Protein AF-A0AAD3MKN1-F1 (afdb_monomer_lite)

pLDDT: mean 74.65, std 18.64, range [36.84, 94.5]

Radius of gyration: 20.81 Å; chains: 1; bounding box: 60×34×62 Å

Secondary structure (DSSP, 8-state):
--------------SSSS-HHHHHHHHHHHT-HHHHHHHHTT-HHHHHHHHHHHHHHHHHHHHH--SHHHHHHHHHHHHHHHHHHHHH-GGGHHHHHHHHHHHHHHHHHTT---HHHHHHHHHHHHHHTHHHHHHHHHHHTT--TT-SS--SSHHHHHHHHTTTTTT----

Sequence (171 aa):
MTTLRPLCHKPPARLAGPGPGAVLAGGLFAVSRLSWQWSMVAEVFTLYNLFVSLLFCFIISFQVAENATQRMKIAHWGALCCGLGLCNQHTLVLYILVIIPWVFHRLYSHKELSLRILVSLGVCFIAGFLPYIYLPISSYLNTARWSWGDQTTLSGLLTHLLRAEYGTSLR

InterPro domains:
  IPR021280 Protein O-mannosyl-transferase TMEM260, N-terminal domain [PF11028] (21-107)
  IPR052724 Glycosyltransferase 117 domain-containing protein [PTHR16214] (14-168)

Organism: Lates japonicus (NCBI:txid270547)

Structure (mmCIF, N/CA/C/O backbone):
data_AF-A0AAD3MKN1-F1
#
_entry.id   AF-A0AAD3MKN1-F1
#
loop_
_atom_site.group_PDB
_atom_site.id
_atom_site.type_symbol
_atom_site.label_atom_id
_atom_site.label_alt_id
_atom_site.label_comp_id
_atom_site.label_asym_id
_atom_site.label_entity_id
_atom_site.label_seq_id
_atom_site.pdbx_PDB_ins_code
_atom_site.Cartn_x
_atom_site.Cartn_y
_atom_site.Cartn_z
_atom_site.occupancy
_atom_site.B_iso_or_equiv
_atom_site.auth_seq_id
_atom_site.auth_comp_id
_atom_site.auth_asym_id
_atom_site.auth_atom_id
_atom_site.pdbx_PDB_model_num
ATOM 1 N N . MET A 1 1 ? -37.849 -8.728 23.689 1.00 39.47 1 MET A N 1
ATOM 2 C CA . MET A 1 1 ? -37.031 -8.612 22.461 1.00 39.47 1 MET A CA 1
ATOM 3 C C . MET A 1 1 ? -35.643 -8.144 22.855 1.00 39.47 1 MET A C 1
ATOM 5 O O . MET A 1 1 ? -35.419 -6.965 23.087 1.00 39.47 1 MET A O 1
ATOM 9 N N . THR A 1 2 ? -34.761 -9.110 23.068 1.00 36.84 2 THR A N 1
ATOM 10 C CA . THR A 1 2 ? -33.377 -8.958 23.516 1.00 36.84 2 THR A CA 1
ATOM 11 C C . THR A 1 2 ? -32.505 -8.497 22.352 1.00 36.84 2 THR A C 1
ATOM 13 O O . THR A 1 2 ? -32.487 -9.104 21.284 1.00 36.84 2 THR A O 1
ATOM 16 N N . THR A 1 3 ? -31.798 -7.391 22.553 1.00 39.75 3 THR A N 1
ATOM 17 C CA . THR A 1 3 ? -30.851 -6.807 21.606 1.00 39.75 3 THR A CA 1
ATOM 18 C C . THR A 1 3 ? -29.606 -7.689 21.496 1.00 39.75 3 THR A C 1
ATOM 20 O O . THR A 1 3 ? -28.760 -7.724 22.388 1.00 39.75 3 THR A O 1
ATOM 23 N N . LEU A 1 4 ? -29.478 -8.408 20.380 1.00 41.19 4 LEU A N 1
ATOM 24 C CA . LEU A 1 4 ? -28.244 -9.085 19.986 1.00 41.19 4 LEU A CA 1
ATOM 25 C C . LEU A 1 4 ? -27.185 -8.023 19.651 1.00 41.19 4 LEU A C 1
ATOM 27 O O . LEU A 1 4 ? -27.152 -7.481 18.548 1.00 41.19 4 LEU A O 1
ATOM 31 N N . ARG A 1 5 ? -26.316 -7.701 20.617 1.00 38.88 5 ARG A N 1
ATOM 32 C CA . ARG A 1 5 ? -25.038 -7.036 20.328 1.00 38.88 5 ARG A CA 1
ATOM 33 C C . ARG A 1 5 ? -24.171 -8.028 19.547 1.00 38.88 5 ARG A C 1
ATOM 35 O O . ARG A 1 5 ? -23.932 -9.120 20.065 1.00 38.88 5 ARG A O 1
ATOM 42 N N . PRO A 1 6 ? -23.665 -7.691 18.351 1.00 49.00 6 PRO A N 1
ATOM 43 C CA . PRO A 1 6 ? -22.681 -8.537 17.701 1.00 49.00 6 PRO A CA 1
ATOM 44 C C . PRO A 1 6 ? -21.426 -8.565 18.579 1.00 49.00 6 PRO A C 1
ATOM 46 O O . PRO A 1 6 ? -20.839 -7.522 18.878 1.00 49.00 6 PRO A O 1
ATOM 49 N N . LEU A 1 7 ? -21.044 -9.768 19.017 1.00 44.81 7 LEU A N 1
ATOM 50 C CA . LEU A 1 7 ? -19.743 -10.067 19.604 1.00 44.81 7 LEU A CA 1
ATOM 51 C C . LEU A 1 7 ? -18.668 -9.695 18.579 1.00 44.81 7 LEU A C 1
ATOM 53 O O . LEU A 1 7 ? -18.265 -10.491 17.736 1.00 44.81 7 LEU A O 1
ATOM 57 N N . CYS A 1 8 ? -18.221 -8.445 18.634 1.00 42.78 8 CYS A N 1
ATOM 58 C CA . CYS A 1 8 ? -17.010 -8.011 17.973 1.00 42.78 8 CYS A CA 1
ATOM 59 C C . CYS A 1 8 ? -15.864 -8.694 18.722 1.00 42.78 8 CYS A C 1
ATOM 61 O O . CYS A 1 8 ? -15.420 -8.205 19.763 1.00 42.78 8 CYS A O 1
ATOM 63 N N . HIS A 1 9 ? -15.442 -9.866 18.239 1.00 42.28 9 HIS A N 1
ATOM 64 C CA . HIS A 1 9 ? -14.151 -10.442 18.587 1.00 42.28 9 HIS A CA 1
ATOM 65 C C . HIS A 1 9 ? -13.111 -9.354 18.316 1.00 42.28 9 HIS A C 1
ATOM 67 O O . HIS A 1 9 ? -12.748 -9.097 17.168 1.00 42.28 9 HIS A O 1
ATOM 73 N N . LYS A 1 10 ? -12.673 -8.662 19.375 1.00 41.47 10 LYS A N 1
ATOM 74 C CA . LYS A 1 10 ? -11.444 -7.883 19.319 1.00 41.47 10 LYS A CA 1
ATOM 75 C C . LYS A 1 10 ? -10.368 -8.885 18.891 1.00 41.47 10 LYS A C 1
ATOM 77 O O . LYS A 1 10 ? -10.180 -9.871 19.609 1.00 41.47 10 LYS A O 1
ATOM 82 N N . PRO A 1 11 ? -9.721 -8.710 17.727 1.00 40.22 11 PRO A N 1
ATOM 83 C CA . PRO A 1 11 ? -8.582 -9.545 17.396 1.00 40.22 11 PRO A CA 1
ATOM 84 C C . PRO A 1 11 ? -7.546 -9.379 18.507 1.00 40.22 11 PRO A C 1
ATOM 86 O O . PRO A 1 11 ? -7.472 -8.282 19.067 1.00 40.22 11 PRO A O 1
ATOM 89 N N . PRO A 1 12 ? -6.754 -10.423 18.803 1.00 42.78 12 PRO A N 1
ATOM 90 C CA . PRO A 1 12 ? -5.408 -10.360 19.315 1.00 42.78 12 PRO A CA 1
ATOM 91 C C . PRO A 1 12 ? -4.858 -8.980 19.622 1.00 42.78 12 PRO A C 1
ATOM 93 O O . PRO A 1 12 ? -4.063 -8.522 18.804 1.00 42.78 12 PRO A O 1
ATOM 96 N N . ALA A 1 13 ? -5.280 -8.268 20.671 1.00 44.84 13 ALA A N 1
ATOM 97 C CA . ALA A 1 13 ? -4.624 -7.015 21.015 1.00 44.84 13 ALA A CA 1
ATOM 98 C C . ALA A 1 13 ? -3.166 -7.399 21.246 1.00 44.84 13 ALA A C 1
ATOM 100 O O . ALA A 1 13 ? -2.925 -8.245 22.105 1.00 44.84 13 ALA A O 1
ATOM 101 N N . ARG A 1 14 ? -2.272 -6.895 20.377 1.00 51.06 14 ARG A N 1
ATOM 102 C CA . ARG A 1 14 ? -0.833 -7.193 20.295 1.00 51.06 14 ARG A CA 1
ATOM 103 C C . ARG A 1 14 ? -0.346 -7.927 21.541 1.00 51.06 14 ARG A C 1
ATOM 105 O O . ARG A 1 14 ? -0.120 -7.306 22.579 1.00 51.06 14 ARG A O 1
ATOM 112 N N . LEU A 1 15 ? -0.264 -9.254 21.450 1.00 45.66 15 LEU A N 1
ATOM 113 C CA . LEU A 1 15 ? 0.287 -10.047 22.533 1.00 45.66 15 LEU A CA 1
ATOM 114 C C . LEU A 1 15 ? 1.774 -9.672 22.612 1.00 45.66 15 LEU A C 1
ATOM 116 O O . LEU A 1 15 ? 2.554 -10.046 21.739 1.00 45.66 15 LEU A O 1
ATOM 120 N N . ALA A 1 16 ? 2.113 -8.899 23.643 1.00 40.81 16 ALA A N 1
ATOM 121 C CA . ALA A 1 16 ? 3.412 -8.294 23.935 1.00 40.81 16 ALA A CA 1
ATOM 122 C C . ALA A 1 16 ? 3.796 -7.078 23.065 1.00 40.81 16 ALA A C 1
ATOM 124 O O . ALA A 1 16 ? 3.339 -6.917 21.938 1.00 40.81 16 ALA A O 1
ATOM 125 N N . GLY A 1 17 ? 4.626 -6.190 23.631 1.00 57.91 17 GLY A N 1
ATOM 126 C CA . GLY A 1 17 ? 5.263 -5.055 22.946 1.00 57.91 17 GLY A CA 1
ATOM 127 C C . GLY A 1 17 ? 6.198 -5.513 21.811 1.00 57.91 17 GLY A C 1
ATOM 128 O O . GLY A 1 17 ? 5.840 -6.422 21.067 1.00 57.91 17 GLY A O 1
ATOM 129 N N . PRO A 1 18 ? 7.403 -4.946 21.611 1.00 57.66 18 PRO A N 1
ATOM 130 C CA . PRO A 1 18 ? 8.413 -5.643 20.815 1.00 57.66 18 PRO A CA 1
ATOM 131 C C . PRO A 1 18 ? 8.780 -6.942 21.552 1.00 57.66 18 PRO A C 1
ATOM 133 O O . PRO A 1 18 ? 9.664 -6.978 22.400 1.00 57.66 18 PRO A O 1
ATOM 136 N N . GLY A 1 19 ? 7.987 -7.988 21.325 1.00 73.62 19 GLY A N 1
ATOM 137 C CA . GLY A 1 19 ? 8.107 -9.258 22.015 1.00 73.62 19 GLY A CA 1
ATOM 138 C C . GLY A 1 19 ? 9.304 -10.051 21.493 1.00 73.62 19 GLY A C 1
ATOM 139 O O . GLY A 1 19 ? 9.726 -9.843 20.350 1.00 73.62 19 GLY A O 1
ATOM 140 N N . PRO A 1 20 ? 9.804 -11.026 22.270 1.00 79.25 20 PRO A N 1
ATOM 141 C CA . PRO A 1 20 ? 10.854 -11.945 21.830 1.00 79.25 20 PRO A CA 1
ATOM 142 C C . PRO A 1 20 ? 10.551 -12.598 20.474 1.00 79.25 20 PRO A C 1
ATOM 144 O O . PRO A 1 20 ? 11.457 -12.813 19.679 1.00 79.25 20 PRO A O 1
ATOM 147 N N . GLY A 1 21 ? 9.270 -12.832 20.161 1.00 81.44 21 GLY A N 1
ATOM 148 C CA . GLY A 1 21 ? 8.842 -13.373 18.871 1.00 81.44 21 GLY A CA 1
ATOM 149 C C . GLY A 1 21 ? 9.172 -12.482 17.668 1.00 81.44 21 GLY A C 1
ATOM 150 O O . GLY A 1 21 ? 9.562 -13.006 16.631 1.00 81.44 21 GLY A O 1
ATOM 151 N N . ALA A 1 22 ? 9.087 -11.151 17.793 1.00 82.88 22 ALA A N 1
ATOM 152 C CA . ALA A 1 22 ? 9.451 -10.237 16.707 1.00 82.88 22 ALA A CA 1
ATOM 153 C C . ALA A 1 22 ? 10.970 -10.226 16.473 1.00 82.88 22 ALA A C 1
ATOM 155 O O . ALA A 1 22 ? 11.418 -10.235 15.328 1.00 82.88 22 ALA A O 1
ATOM 156 N N . VAL A 1 23 ? 11.753 -10.268 17.559 1.00 85.75 23 VAL A N 1
ATOM 157 C CA . VAL A 1 23 ? 13.221 -10.350 17.502 1.00 85.75 23 VAL A CA 1
ATOM 158 C C . VAL A 1 23 ? 13.663 -11.678 16.887 1.00 85.75 23 VAL A C 1
ATOM 160 O O . VAL A 1 23 ? 14.515 -11.687 16.005 1.00 85.75 23 VAL A O 1
ATOM 163 N N . LEU A 1 24 ? 13.045 -12.791 17.289 1.00 88.50 24 LEU A N 1
ATOM 164 C CA . LEU A 1 24 ? 13.325 -14.113 16.727 1.00 88.50 24 LEU A CA 1
ATOM 165 C C . LEU A 1 24 ? 12.928 -14.206 15.251 1.00 88.50 24 LEU A C 1
ATOM 167 O O . LEU A 1 24 ? 13.728 -14.669 14.446 1.00 88.50 24 LEU A O 1
ATOM 171 N N . ALA A 1 25 ? 11.735 -13.739 14.871 1.00 86.31 25 ALA A N 1
ATOM 172 C CA . ALA A 1 25 ? 11.288 -13.758 13.479 1.00 86.31 25 ALA A CA 1
ATOM 173 C C . ALA A 1 25 ? 12.173 -12.880 12.580 1.00 86.31 25 ALA A C 1
ATOM 175 O O . ALA A 1 25 ? 12.592 -13.322 11.511 1.00 86.31 25 ALA A O 1
ATOM 176 N N . GLY A 1 26 ? 12.507 -11.665 13.030 1.00 85.81 26 GLY A N 1
ATOM 177 C CA . GLY A 1 26 ? 13.426 -10.774 12.321 1.00 85.81 26 GLY A CA 1
ATOM 178 C C . GLY A 1 26 ? 14.836 -11.359 12.214 1.00 85.81 26 GLY A C 1
ATOM 179 O O . GLY A 1 26 ? 15.433 -11.320 11.142 1.00 85.81 26 GLY A O 1
ATOM 180 N N . GLY A 1 27 ? 15.336 -11.969 13.293 1.00 86.50 27 GLY A N 1
ATOM 181 C CA . GLY A 1 27 ? 16.627 -12.655 13.316 1.00 86.50 27 GLY A CA 1
ATOM 182 C C . GLY A 1 27 ? 16.680 -13.834 12.346 1.00 86.50 27 GLY A C 1
ATOM 183 O O . GLY A 1 27 ? 17.591 -13.902 11.528 1.00 86.50 27 GLY A O 1
ATOM 184 N N . LEU A 1 28 ? 15.674 -14.716 12.373 1.00 89.50 28 LEU A N 1
ATOM 185 C CA . LEU A 1 28 ? 15.557 -15.853 11.453 1.00 89.50 28 LEU A CA 1
ATOM 186 C C . LEU A 1 28 ? 15.461 -15.404 9.989 1.00 89.50 28 LEU A C 1
ATOM 188 O O . LEU A 1 28 ? 16.089 -16.013 9.125 1.00 89.50 28 LEU A O 1
ATOM 192 N N . PHE A 1 29 ? 14.719 -14.329 9.707 1.00 86.69 29 PHE A N 1
ATOM 193 C CA . PHE A 1 29 ? 14.641 -13.750 8.366 1.00 86.69 29 PHE A CA 1
ATOM 194 C C . PHE A 1 29 ? 15.997 -13.201 7.900 1.00 86.69 29 PHE A C 1
ATOM 196 O O . PHE A 1 29 ? 16.408 -13.480 6.772 1.00 86.69 29 PHE A O 1
ATOM 203 N N . ALA A 1 30 ? 16.703 -12.471 8.774 1.00 85.81 30 ALA A N 1
ATOM 204 C CA . ALA A 1 30 ? 17.991 -11.847 8.476 1.00 85.81 30 ALA A CA 1
ATOM 205 C C . ALA A 1 30 ? 19.111 -12.866 8.219 1.00 85.81 30 ALA A C 1
ATOM 207 O O . ALA A 1 30 ? 19.932 -12.655 7.333 1.00 85.81 30 ALA A O 1
ATOM 208 N N . VAL A 1 31 ? 19.135 -13.985 8.953 1.00 87.69 31 VAL A N 1
ATOM 209 C CA . VAL A 1 31 ? 20.131 -15.055 8.740 1.00 87.69 31 VAL A CA 1
ATOM 210 C C . VAL A 1 31 ? 19.732 -16.043 7.642 1.00 87.69 31 VAL A C 1
ATOM 212 O O . VAL A 1 31 ? 20.498 -16.956 7.325 1.00 87.69 31 VAL A O 1
ATOM 215 N N . SER A 1 32 ? 18.541 -15.903 7.051 1.00 89.19 32 SER A N 1
ATOM 216 C CA . SER A 1 32 ? 18.113 -16.811 5.994 1.00 89.19 32 SER A CA 1
ATOM 217 C C . SER A 1 32 ? 18.930 -16.575 4.720 1.00 89.19 32 SER A C 1
ATOM 219 O O . SER A 1 32 ? 19.046 -15.459 4.207 1.00 89.19 32 SER A O 1
ATOM 221 N N . ARG A 1 33 ? 19.493 -17.660 4.175 1.00 83.69 33 ARG A N 1
ATOM 222 C CA . ARG A 1 33 ? 20.298 -17.608 2.946 1.00 83.69 33 ARG A CA 1
ATOM 223 C C . ARG A 1 33 ? 19.507 -17.020 1.775 1.00 83.69 33 ARG A C 1
ATOM 225 O O . ARG A 1 33 ? 20.079 -16.287 0.977 1.00 83.69 33 ARG A O 1
ATOM 232 N N . LEU A 1 34 ? 18.210 -17.326 1.689 1.00 80.81 34 LEU A N 1
ATOM 233 C CA . LEU A 1 34 ? 17.352 -16.862 0.603 1.00 80.81 34 LEU A CA 1
ATOM 234 C C . LEU A 1 34 ? 17.160 -15.341 0.659 1.00 80.81 34 LEU A C 1
ATOM 236 O O . LEU A 1 34 ? 17.389 -14.673 -0.342 1.00 80.81 34 LEU A O 1
ATOM 240 N N . SER A 1 35 ? 16.845 -14.769 1.827 1.00 79.75 35 SER A N 1
ATOM 241 C CA . SER A 1 35 ? 16.735 -13.309 1.953 1.00 79.75 35 SER A CA 1
ATOM 242 C C . SER A 1 35 ? 18.037 -12.608 1.571 1.00 79.75 35 SER A C 1
ATOM 244 O O . SER A 1 35 ? 17.992 -11.589 0.889 1.00 79.75 35 SER A O 1
ATOM 246 N N . TRP A 1 36 ? 19.187 -13.181 1.944 1.00 80.56 36 TRP A N 1
ATOM 247 C CA . TRP A 1 36 ? 20.495 -12.585 1.672 1.00 80.56 36 TRP A CA 1
ATOM 248 C C . TRP A 1 36 ? 20.936 -12.688 0.212 1.00 80.56 36 TRP A C 1
ATOM 250 O O . TRP A 1 36 ? 21.463 -11.735 -0.355 1.00 80.56 36 TRP A O 1
ATOM 260 N N . GLN A 1 37 ? 20.677 -13.826 -0.431 1.00 82.00 37 GLN A N 1
ATOM 261 C CA . GLN A 1 37 ? 20.953 -13.997 -1.857 1.00 82.00 37 GLN A CA 1
ATOM 262 C C . GLN A 1 37 ? 20.147 -13.011 -2.697 1.00 82.00 37 GLN A C 1
ATOM 264 O O . GLN A 1 37 ? 20.707 -12.335 -3.553 1.00 82.00 37 GLN A O 1
ATOM 269 N N . TRP A 1 38 ? 18.851 -12.891 -2.417 1.00 78.31 38 TRP A N 1
ATOM 270 C CA . TRP A 1 38 ? 17.974 -12.034 -3.202 1.00 78.31 38 TRP A CA 1
ATOM 271 C C . TRP A 1 38 ? 18.178 -10.550 -2.869 1.00 78.31 38 TRP A C 1
ATOM 273 O O . TRP A 1 38 ? 17.969 -9.715 -3.740 1.00 78.31 38 TRP A O 1
ATOM 283 N N . SER A 1 39 ? 18.635 -10.188 -1.661 1.00 77.69 39 SER A N 1
ATOM 284 C CA . SER A 1 39 ? 18.959 -8.788 -1.328 1.00 77.69 39 SER A CA 1
ATOM 285 C C . SER A 1 39 ? 20.255 -8.284 -1.960 1.00 77.69 39 SER A C 1
ATOM 287 O O . SER A 1 39 ? 20.417 -7.077 -2.116 1.00 77.69 39 SER A O 1
ATOM 289 N N . MET A 1 40 ? 21.189 -9.181 -2.287 1.00 77.56 40 MET A N 1
ATOM 290 C CA . MET A 1 40 ? 22.470 -8.830 -2.913 1.00 77.56 40 MET A CA 1
ATOM 291 C C . MET A 1 40 ? 22.359 -8.639 -4.431 1.00 77.56 40 MET A C 1
ATOM 293 O O . MET A 1 40 ? 23.214 -7.986 -5.027 1.00 77.56 40 MET A O 1
ATOM 297 N N . VAL A 1 41 ? 21.319 -9.195 -5.058 1.00 78.75 41 VAL A N 1
ATOM 298 C CA . VAL A 1 41 ? 21.051 -9.027 -6.490 1.00 78.75 41 VAL A CA 1
ATOM 299 C C . VAL A 1 41 ? 20.009 -7.926 -6.673 1.00 78.75 41 VAL A C 1
ATOM 301 O O . VAL A 1 41 ? 19.000 -7.882 -5.972 1.00 78.75 41 VAL A O 1
ATOM 304 N N . ALA A 1 42 ? 20.240 -7.024 -7.626 1.00 69.56 42 ALA A N 1
ATOM 305 C CA . ALA A 1 42 ? 19.305 -5.956 -7.966 1.00 69.56 42 ALA A CA 1
ATOM 306 C C . ALA A 1 42 ? 18.111 -6.499 -8.777 1.00 69.56 42 ALA A C 1
ATOM 308 O O . ALA A 1 42 ? 17.942 -6.180 -9.952 1.00 69.56 42 ALA A O 1
ATOM 309 N N . GLU A 1 43 ? 17.292 -7.345 -8.153 1.00 74.62 43 GLU A N 1
ATOM 310 C CA . GLU A 1 43 ? 16.062 -7.868 -8.743 1.00 74.62 43 GLU A CA 1
ATOM 311 C C . GLU A 1 43 ? 14.818 -7.204 -8.149 1.00 74.62 43 GLU A C 1
ATOM 313 O O . GLU A 1 43 ? 14.752 -6.862 -6.969 1.00 74.62 43 GLU A O 1
ATOM 318 N N . VAL A 1 44 ? 13.766 -7.098 -8.961 1.00 75.75 44 VAL A N 1
ATOM 319 C CA . VAL A 1 44 ? 12.466 -6.525 -8.563 1.00 75.75 44 VAL A CA 1
ATOM 320 C C . VAL A 1 44 ? 11.731 -7.348 -7.495 1.00 75.75 44 VAL A C 1
ATOM 322 O O . VAL A 1 44 ? 10.801 -6.856 -6.849 1.00 75.75 44 VAL A O 1
ATOM 325 N N . PHE A 1 45 ? 12.142 -8.597 -7.272 1.00 76.44 45 PHE A N 1
ATOM 326 C CA . PHE A 1 45 ? 11.456 -9.533 -6.384 1.00 76.44 45 PHE A CA 1
ATOM 327 C C . PHE A 1 45 ? 11.633 -9.202 -4.897 1.00 76.44 45 PHE A C 1
ATOM 329 O O . PHE A 1 45 ? 10.699 -9.385 -4.116 1.00 76.44 45 PHE A O 1
ATOM 336 N N . THR A 1 46 ? 12.783 -8.676 -4.467 1.00 82.12 46 THR A N 1
ATOM 337 C CA . THR A 1 46 ? 12.963 -8.254 -3.063 1.00 82.12 46 THR A CA 1
ATOM 338 C C . THR A 1 46 ? 12.114 -7.042 -2.724 1.00 82.12 46 THR A C 1
ATOM 340 O O . THR A 1 46 ? 11.462 -7.017 -1.679 1.00 82.12 46 THR A O 1
ATOM 343 N N . LEU A 1 47 ? 12.044 -6.081 -3.644 1.00 82.75 47 LEU A N 1
ATOM 344 C CA . LEU A 1 47 ? 11.187 -4.911 -3.513 1.00 82.75 47 LEU A CA 1
ATOM 345 C C . LEU A 1 47 ? 9.698 -5.303 -3.488 1.00 82.75 47 LEU A C 1
ATOM 347 O O . LEU A 1 47 ? 8.933 -4.771 -2.683 1.00 82.75 47 LEU A O 1
ATOM 351 N N . TYR A 1 48 ? 9.288 -6.294 -4.286 1.00 86.69 48 TYR A N 1
ATOM 352 C CA . TYR A 1 48 ? 7.939 -6.866 -4.221 1.00 86.69 48 TYR A CA 1
ATOM 353 C C . TYR A 1 48 ? 7.635 -7.466 -2.839 1.00 86.69 48 TYR A C 1
ATOM 355 O O . TYR A 1 48 ? 6.613 -7.134 -2.236 1.00 86.69 48 TYR A O 1
ATOM 363 N N . ASN A 1 49 ? 8.536 -8.296 -2.303 1.00 86.94 49 ASN A N 1
ATOM 364 C CA . ASN A 1 49 ? 8.372 -8.904 -0.978 1.00 86.94 49 ASN A CA 1
ATOM 365 C C . ASN A 1 49 ? 8.294 -7.854 0.146 1.00 86.94 49 ASN A C 1
ATOM 367 O O . ASN A 1 49 ? 7.534 -8.023 1.107 1.00 86.94 49 ASN A O 1
ATOM 371 N N . LEU A 1 50 ? 9.025 -6.741 0.012 1.00 89.12 50 LEU A N 1
ATOM 372 C CA . LEU A 1 50 ? 8.915 -5.597 0.916 1.00 89.12 50 LEU A CA 1
ATOM 373 C C . LEU A 1 50 ? 7.518 -4.965 0.854 1.00 89.12 50 LEU A C 1
ATOM 375 O O . LEU A 1 50 ? 6.901 -4.758 1.899 1.00 89.12 50 LEU A O 1
ATOM 379 N N . PHE A 1 51 ? 6.989 -4.700 -0.344 1.00 90.50 51 PHE A N 1
ATOM 380 C CA . PHE A 1 51 ? 5.643 -4.142 -0.501 1.00 90.50 51 PHE A CA 1
ATOM 381 C C . PHE A 1 51 ? 4.563 -5.061 0.071 1.00 90.50 51 PHE A C 1
ATOM 383 O O . PHE A 1 51 ? 3.691 -4.591 0.799 1.00 90.50 51 PHE A O 1
ATOM 390 N N . VAL A 1 52 ? 4.647 -6.370 -0.177 1.00 91.06 52 VAL A N 1
ATOM 391 C CA . VAL A 1 52 ? 3.723 -7.351 0.413 1.00 91.06 52 VAL A CA 1
ATOM 392 C C . VAL A 1 52 ? 3.775 -7.287 1.943 1.00 91.06 52 VAL A C 1
ATOM 394 O O . VAL A 1 52 ? 2.737 -7.181 2.596 1.00 91.06 52 VAL A O 1
ATOM 397 N N . SER A 1 53 ? 4.977 -7.265 2.524 1.00 90.81 53 SER A N 1
ATOM 398 C CA . SER A 1 53 ? 5.164 -7.171 3.980 1.00 90.81 53 SER A CA 1
ATOM 399 C C . SER A 1 53 ? 4.597 -5.869 4.564 1.00 90.81 53 SER A C 1
ATOM 401 O O . SER A 1 53 ? 3.946 -5.886 5.612 1.00 90.81 53 SER A O 1
ATOM 403 N N . LEU A 1 54 ? 4.786 -4.740 3.873 1.00 92.62 54 LEU A N 1
ATOM 404 C CA . LEU A 1 54 ? 4.211 -3.448 4.255 1.00 92.62 54 LEU A CA 1
ATOM 405 C C . LEU A 1 54 ? 2.680 -3.462 4.201 1.00 92.62 54 LEU A C 1
ATOM 407 O O . LEU A 1 54 ? 2.046 -2.967 5.133 1.00 92.62 54 LEU A O 1
ATOM 411 N N . LEU A 1 55 ? 2.076 -4.072 3.176 1.00 92.12 55 LEU A N 1
ATOM 412 C CA . LEU A 1 55 ? 0.620 -4.221 3.098 1.00 92.12 55 LEU A CA 1
ATOM 413 C C . LEU A 1 55 ? 0.073 -4.996 4.296 1.00 92.12 55 LEU A C 1
ATOM 415 O O . LEU A 1 55 ? -0.876 -4.537 4.930 1.00 92.12 55 LEU A O 1
ATOM 419 N N . PHE A 1 56 ? 0.700 -6.114 4.671 1.00 91.25 56 PHE A N 1
ATOM 420 C CA . PHE A 1 56 ? 0.308 -6.852 5.875 1.00 91.25 56 PHE A CA 1
ATOM 421 C C . PHE A 1 56 ? 0.457 -6.014 7.149 1.00 91.25 56 PHE A C 1
ATOM 423 O O . PHE A 1 56 ? -0.445 -6.004 7.991 1.00 91.25 56 PHE A O 1
ATOM 430 N N . CYS A 1 57 ? 1.545 -5.251 7.273 1.00 91.75 57 CYS A N 1
ATOM 431 C CA . CYS A 1 57 ? 1.741 -4.333 8.393 1.00 91.75 57 CYS A CA 1
ATOM 432 C C . CYS A 1 57 ? 0.628 -3.272 8.466 1.00 91.75 57 CYS A C 1
ATOM 434 O O . CYS A 1 57 ? 0.094 -3.003 9.549 1.00 91.75 57 CYS A O 1
ATOM 436 N N . PHE A 1 58 ? 0.213 -2.710 7.326 1.00 92.81 58 PHE A N 1
ATOM 437 C CA . PHE A 1 58 ? -0.899 -1.763 7.265 1.00 92.81 58 PHE A CA 1
ATOM 438 C C . PHE A 1 58 ? -2.240 -2.409 7.608 1.00 92.81 58 PHE A C 1
ATOM 440 O O . PHE A 1 58 ? -3.002 -1.800 8.354 1.00 92.81 58 PHE A O 1
ATOM 447 N N . ILE A 1 59 ? -2.521 -3.637 7.157 1.00 92.88 59 ILE A N 1
ATOM 448 C CA . ILE A 1 59 ? -3.744 -4.371 7.531 1.00 92.88 59 ILE A CA 1
ATOM 449 C C . ILE A 1 59 ? -3.820 -4.526 9.049 1.00 92.88 59 ILE A C 1
ATOM 451 O O . ILE A 1 59 ? -4.823 -4.154 9.657 1.00 92.88 59 ILE A O 1
ATOM 455 N N . ILE A 1 60 ? -2.752 -5.027 9.673 1.00 90.75 60 ILE A N 1
ATOM 456 C CA . ILE A 1 60 ? -2.701 -5.230 11.126 1.00 90.75 60 ILE A CA 1
ATOM 457 C C . ILE A 1 60 ? -2.855 -3.889 11.849 1.00 90.75 60 ILE A C 1
ATOM 459 O O . ILE A 1 60 ? -3.653 -3.763 12.778 1.00 90.75 60 ILE A O 1
ATOM 463 N N . SER A 1 61 ? -2.141 -2.859 11.393 1.00 90.12 61 SER A N 1
ATOM 464 C CA . SER A 1 61 ? -2.227 -1.517 11.974 1.00 90.12 61 SER A CA 1
ATOM 465 C C . SER A 1 61 ? -3.637 -0.933 11.848 1.00 90.12 61 SER A C 1
ATOM 467 O O . SER A 1 61 ? -4.127 -0.311 12.786 1.00 90.12 61 SER A O 1
ATOM 469 N N . PHE A 1 62 ? -4.325 -1.170 10.729 1.00 91.31 62 PHE A N 1
ATOM 470 C CA . PHE A 1 62 ? -5.696 -0.720 10.487 1.00 91.31 62 PHE A CA 1
ATOM 471 C C . PHE A 1 62 ? -6.720 -1.456 11.364 1.00 91.31 62 PHE A C 1
ATOM 473 O O . PHE A 1 62 ? -7.709 -0.862 11.802 1.00 91.31 62 PHE A O 1
ATOM 480 N N . GLN A 1 63 ? -6.492 -2.742 11.650 1.00 90.44 63 GLN A N 1
ATOM 481 C CA . GLN A 1 63 ? -7.328 -3.506 12.581 1.00 90.44 63 GLN A CA 1
ATOM 482 C C . GLN A 1 63 ? -7.190 -3.000 14.016 1.00 90.44 63 GLN A C 1
ATOM 484 O O . GLN A 1 63 ? -8.200 -2.849 14.700 1.00 90.44 63 GLN A O 1
ATOM 489 N N . VAL A 1 64 ? -5.955 -2.731 14.445 1.00 88.56 64 VAL A N 1
ATOM 490 C CA . VAL A 1 64 ? -5.636 -2.281 15.809 1.00 88.56 64 VAL A CA 1
ATOM 491 C C . VAL A 1 64 ? -5.983 -0.806 16.028 1.00 88.56 64 VAL A C 1
ATOM 493 O O . VAL A 1 64 ? -6.210 -0.399 17.160 1.00 88.56 64 VAL A O 1
ATOM 496 N N . ALA A 1 65 ? -6.049 0.005 14.971 1.00 89.12 65 ALA A N 1
ATOM 497 C CA . ALA A 1 65 ? -6.352 1.424 15.090 1.00 89.12 65 ALA A CA 1
ATOM 498 C C . ALA A 1 65 ? -7.741 1.670 15.710 1.00 89.12 65 ALA A C 1
ATOM 500 O O . ALA A 1 65 ? -8.777 1.314 15.134 1.00 89.12 65 ALA A O 1
ATOM 501 N N . GLU A 1 66 ? -7.734 2.331 16.869 1.00 86.44 66 GLU A N 1
ATOM 502 C CA . GLU A 1 66 ? -8.926 2.678 17.651 1.00 86.44 66 GLU A CA 1
ATOM 503 C C . GLU A 1 66 ? -9.557 3.999 17.189 1.00 86.44 66 GLU A C 1
ATOM 505 O O . GLU A 1 66 ? -10.766 4.183 17.293 1.00 86.44 66 GLU A O 1
ATOM 510 N N . ASN A 1 67 ? -8.746 4.900 16.623 1.00 89.44 67 ASN A N 1
ATOM 511 C CA . ASN A 1 67 ? -9.179 6.224 16.186 1.00 89.44 67 ASN A CA 1
ATOM 512 C C . ASN A 1 67 ? -9.440 6.282 14.676 1.00 89.44 67 ASN A C 1
ATOM 514 O O . ASN A 1 67 ? -8.609 5.837 13.877 1.00 89.44 67 ASN A O 1
ATOM 518 N N . ALA A 1 68 ? -10.522 6.959 14.283 1.00 88.31 68 ALA A N 1
ATOM 519 C CA . ALA A 1 68 ? -10.865 7.230 12.884 1.00 88.31 68 ALA A CA 1
ATOM 520 C C . ALA A 1 68 ? -9.710 7.909 12.124 1.00 88.31 68 ALA A C 1
ATOM 522 O O . ALA A 1 68 ? -9.331 7.512 11.025 1.00 88.31 68 ALA A O 1
ATOM 523 N N . THR A 1 69 ? -9.069 8.906 12.741 1.00 89.12 69 THR A N 1
ATOM 524 C CA . THR A 1 69 ? -7.953 9.645 12.130 1.00 89.12 69 THR A CA 1
ATOM 525 C C . THR A 1 69 ? -6.735 8.760 11.863 1.00 89.12 69 THR A C 1
ATOM 527 O O . THR A 1 69 ? -6.082 8.911 10.830 1.00 89.12 69 THR A O 1
ATOM 530 N N . GLN A 1 70 ? -6.429 7.812 12.753 1.00 90.75 70 GLN A N 1
ATOM 531 C CA . GLN A 1 70 ? -5.336 6.855 12.563 1.00 90.75 70 GLN A CA 1
ATOM 532 C C . GLN A 1 70 ? -5.664 5.850 11.460 1.00 90.75 70 GLN A C 1
ATOM 534 O O . GLN A 1 70 ? -4.830 5.626 10.585 1.00 90.75 70 GLN A O 1
ATOM 539 N N . ARG A 1 71 ? -6.889 5.309 11.451 1.00 91.25 71 ARG A N 1
ATOM 540 C CA . ARG A 1 71 ? -7.386 4.431 10.379 1.00 91.25 71 ARG A CA 1
ATOM 541 C C . ARG A 1 71 ? -7.260 5.089 9.018 1.00 91.25 71 ARG A C 1
ATOM 543 O O . ARG A 1 71 ? -6.722 4.488 8.093 1.00 91.25 71 ARG A O 1
ATOM 550 N N . MET A 1 72 ? -7.673 6.352 8.930 1.00 90.25 72 MET A N 1
ATOM 551 C CA . MET A 1 72 ? -7.552 7.131 7.709 1.00 90.25 72 MET A CA 1
ATOM 552 C C . MET A 1 72 ? -6.097 7.311 7.289 1.00 90.25 72 MET A C 1
ATOM 554 O O . MET A 1 72 ? -5.776 7.055 6.133 1.00 90.25 72 MET A O 1
ATOM 558 N N . LYS A 1 73 ? -5.196 7.697 8.199 1.00 92.94 73 LYS A N 1
ATOM 559 C CA . LYS A 1 73 ? -3.763 7.828 7.878 1.00 92.94 73 LYS A CA 1
ATOM 560 C C . LYS A 1 73 ? -3.179 6.519 7.341 1.00 92.94 73 LYS A C 1
ATOM 562 O O . LYS A 1 73 ? -2.489 6.538 6.328 1.00 92.94 73 LYS A O 1
ATOM 567 N N . ILE A 1 74 ? -3.493 5.394 7.981 1.00 93.25 74 ILE A N 1
ATOM 568 C CA . ILE A 1 74 ? -3.033 4.065 7.558 1.00 93.25 74 ILE A CA 1
ATOM 569 C C . ILE A 1 74 ? -3.606 3.701 6.185 1.00 93.25 74 ILE A C 1
ATOM 571 O O . ILE A 1 74 ? -2.872 3.201 5.342 1.00 93.25 74 ILE A O 1
ATOM 575 N N . ALA A 1 75 ? -4.881 4.002 5.925 1.00 93.19 75 ALA A N 1
ATOM 576 C CA . ALA A 1 75 ? -5.503 3.751 4.628 1.00 93.19 75 ALA A CA 1
ATOM 577 C C . ALA A 1 75 ? -4.858 4.569 3.492 1.00 93.19 75 ALA A C 1
ATOM 579 O O . ALA A 1 75 ? -4.663 4.030 2.408 1.00 93.19 75 ALA A O 1
ATOM 580 N N . HIS A 1 76 ? -4.467 5.828 3.732 1.00 94.12 76 HIS A N 1
ATOM 581 C CA . HIS A 1 76 ? -3.766 6.642 2.724 1.00 94.12 76 HIS A CA 1
ATOM 582 C C . HIS A 1 76 ? -2.354 6.116 2.441 1.00 94.12 76 HIS A C 1
ATOM 584 O O . HIS A 1 76 ? -1.976 5.985 1.278 1.00 94.12 76 HIS A O 1
ATOM 590 N N . TRP A 1 77 ? -1.595 5.763 3.484 1.00 94.50 77 TRP A N 1
ATOM 591 C CA . TRP A 1 77 ? -0.278 5.139 3.317 1.00 94.50 77 TRP A CA 1
ATOM 592 C C . TRP A 1 77 ? -0.370 3.779 2.620 1.00 94.50 77 TRP A C 1
ATOM 594 O O . TRP A 1 77 ? 0.429 3.492 1.731 1.00 94.50 77 TRP A O 1
ATOM 604 N N . GLY A 1 78 ? -1.381 2.977 2.962 1.00 93.12 78 GLY A N 1
ATOM 605 C CA . GLY A 1 78 ? -1.685 1.721 2.286 1.00 93.12 78 GLY A CA 1
ATOM 606 C C . GLY A 1 78 ? -2.037 1.927 0.813 1.00 93.12 78 GLY A C 1
ATOM 607 O O . GLY A 1 78 ? -1.489 1.235 -0.035 1.00 93.12 78 GLY A O 1
ATOM 608 N N . ALA A 1 79 ? -2.877 2.915 0.486 1.00 92.88 79 ALA A N 1
ATOM 609 C CA . ALA A 1 79 ? -3.237 3.245 -0.894 1.00 92.88 79 ALA A CA 1
ATOM 610 C C . ALA A 1 79 ? -2.016 3.671 -1.726 1.00 92.88 79 ALA A C 1
ATOM 612 O O . ALA A 1 79 ? -1.830 3.168 -2.834 1.00 92.88 79 ALA A O 1
ATOM 613 N N . LEU A 1 80 ? -1.151 4.527 -1.172 1.00 91.25 80 LEU A N 1
ATOM 614 C CA . LEU A 1 80 ? 0.109 4.922 -1.809 1.00 91.25 80 LEU A CA 1
ATOM 615 C C . LEU A 1 80 ? 1.025 3.709 -2.043 1.00 91.25 80 LEU A C 1
ATOM 617 O O . LEU A 1 80 ? 1.579 3.544 -3.128 1.00 91.25 80 LEU A O 1
ATOM 621 N N . CYS A 1 81 ? 1.149 2.835 -1.041 1.00 92.31 81 CYS A N 1
ATOM 622 C CA . CYS A 1 81 ? 1.949 1.613 -1.106 1.00 92.31 81 CYS A CA 1
ATOM 623 C C . CYS A 1 81 ? 1.419 0.621 -2.154 1.00 92.31 81 CYS A C 1
ATOM 625 O O . CYS A 1 81 ? 2.210 0.057 -2.906 1.00 92.31 81 CYS A O 1
ATOM 627 N N . CYS A 1 82 ? 0.095 0.460 -2.266 1.00 90.50 82 CYS A N 1
ATOM 628 C CA . CYS A 1 82 ? -0.540 -0.333 -3.320 1.00 90.50 82 CYS A CA 1
ATOM 629 C C . CYS A 1 82 ? -0.179 0.190 -4.716 1.00 90.50 82 CYS A C 1
ATOM 631 O O . CYS A 1 82 ? 0.165 -0.608 -5.584 1.00 90.50 82 CYS A O 1
ATOM 633 N N . GLY A 1 83 ? -0.232 1.510 -4.928 1.00 88.12 83 GLY A N 1
ATOM 634 C CA . GLY A 1 83 ? 0.155 2.120 -6.203 1.00 88.12 83 GLY A CA 1
ATOM 635 C C . GLY A 1 83 ? 1.630 1.873 -6.530 1.00 88.12 83 GLY A C 1
ATOM 636 O O . GLY A 1 83 ? 1.940 1.330 -7.585 1.00 88.12 83 GLY A O 1
ATOM 637 N N . LEU A 1 84 ? 2.535 2.163 -5.587 1.00 87.38 84 LEU A N 1
ATOM 638 C CA . LEU A 1 84 ? 3.978 1.939 -5.759 1.00 87.38 84 LEU A CA 1
ATOM 639 C C . LEU A 1 84 ? 4.322 0.465 -6.023 1.00 87.38 84 LEU A C 1
ATOM 641 O O . LEU A 1 84 ? 5.153 0.162 -6.875 1.00 87.38 84 LEU A O 1
ATOM 645 N N . GLY A 1 85 ? 3.675 -0.458 -5.311 1.00 86.94 85 GLY A N 1
ATOM 646 C CA . GLY A 1 85 ? 3.927 -1.885 -5.461 1.00 86.94 85 GLY A CA 1
ATOM 647 C C . GLY A 1 85 ? 3.410 -2.463 -6.782 1.00 86.94 85 GLY A C 1
ATOM 648 O O . GLY A 1 85 ? 4.043 -3.363 -7.334 1.00 86.94 85 GLY A O 1
ATOM 649 N N . LEU A 1 86 ? 2.317 -1.915 -7.329 1.00 85.69 86 LEU A N 1
ATOM 650 C CA . LEU A 1 86 ? 1.826 -2.272 -8.664 1.00 85.69 86 LEU A CA 1
ATOM 651 C C . LEU A 1 86 ? 2.781 -1.835 -9.771 1.00 85.69 86 LEU A C 1
ATOM 653 O O . LEU A 1 86 ? 2.918 -2.563 -10.750 1.00 85.69 86 LEU A O 1
ATOM 657 N N . CYS A 1 87 ? 3.476 -0.708 -9.588 1.00 81.00 87 CYS A N 1
ATOM 658 C CA . CYS A 1 87 ? 4.529 -0.271 -10.506 1.00 81.00 87 CYS A CA 1
ATOM 659 C C . CYS A 1 87 ? 5.714 -1.237 -10.559 1.00 81.00 87 CYS A C 1
ATOM 661 O O . CYS A 1 87 ? 6.383 -1.335 -11.582 1.00 81.00 87 CYS A O 1
ATOM 663 N N . ASN A 1 88 ? 5.982 -1.939 -9.456 1.00 82.88 88 ASN A N 1
ATOM 664 C CA . ASN A 1 88 ? 7.067 -2.908 -9.389 1.00 82.88 88 ASN A CA 1
ATOM 665 C C . ASN A 1 88 ? 6.660 -4.266 -9.980 1.00 82.88 88 ASN A C 1
ATOM 667 O O . ASN A 1 88 ? 7.381 -4.825 -10.802 1.00 82.88 88 ASN A O 1
ATOM 671 N N . GLN A 1 89 ? 5.512 -4.817 -9.562 1.00 82.75 89 GLN A N 1
ATOM 672 C CA . GLN A 1 89 ? 5.064 -6.128 -10.033 1.00 82.75 89 GLN A CA 1
ATOM 673 C C . GLN A 1 89 ? 3.537 -6.280 -10.000 1.00 82.75 89 GLN A C 1
ATOM 675 O O . GLN A 1 89 ? 2.908 -6.262 -8.939 1.00 82.75 89 GLN A O 1
ATOM 680 N N . HIS A 1 90 ? 2.943 -6.557 -11.165 1.00 81.12 90 HIS A N 1
ATOM 681 C CA . HIS A 1 90 ? 1.490 -6.712 -11.325 1.00 81.12 90 HIS A CA 1
ATOM 682 C C . HIS A 1 90 ? 0.879 -7.863 -10.508 1.00 81.12 90 HIS A C 1
ATOM 684 O O . HIS A 1 90 ? -0.307 -7.819 -10.193 1.00 81.12 90 HIS A O 1
ATOM 690 N N . THR A 1 91 ? 1.658 -8.865 -10.086 1.00 86.38 91 THR A N 1
ATOM 691 C CA . THR A 1 91 ? 1.173 -9.950 -9.209 1.00 86.38 91 THR A CA 1
ATOM 692 C C . THR A 1 91 ? 0.594 -9.424 -7.887 1.00 86.38 91 THR A C 1
ATOM 694 O O . THR A 1 91 ? -0.249 -10.079 -7.273 1.00 86.38 91 THR A O 1
ATOM 697 N N . LEU A 1 92 ? 0.978 -8.213 -7.460 1.00 87.62 92 LEU A N 1
ATOM 698 C CA . LEU A 1 92 ? 0.416 -7.556 -6.278 1.00 87.62 92 LEU A CA 1
ATOM 699 C C . LEU A 1 92 ? -1.101 -7.297 -6.388 1.00 87.62 92 LEU A C 1
ATOM 701 O O . LEU A 1 92 ? -1.772 -7.228 -5.358 1.00 87.62 92 LEU A O 1
ATOM 705 N N . VAL A 1 93 ? -1.663 -7.230 -7.606 1.00 89.00 93 VAL A N 1
ATOM 706 C CA . VAL A 1 93 ? -3.113 -7.073 -7.843 1.00 89.00 93 VAL A CA 1
ATOM 707 C C . VAL A 1 93 ? -3.924 -8.109 -7.062 1.00 89.00 93 VAL A C 1
ATOM 709 O O . VAL A 1 93 ? -4.949 -7.756 -6.487 1.00 89.00 93 VAL A O 1
ATOM 712 N N . LEU A 1 94 ? -3.456 -9.360 -6.972 1.00 90.44 94 LEU A N 1
ATOM 713 C CA . LEU A 1 94 ? -4.174 -10.432 -6.272 1.00 90.44 94 LEU A CA 1
ATOM 714 C C . LEU A 1 94 ? -4.404 -10.112 -4.788 1.00 90.44 94 LEU A C 1
ATOM 716 O O . LEU A 1 94 ? -5.483 -10.366 -4.259 1.00 90.44 94 LEU A O 1
ATOM 720 N N . TYR A 1 95 ? -3.418 -9.501 -4.128 1.00 89.44 95 TYR A N 1
ATOM 721 C CA . TYR A 1 95 ? -3.544 -9.062 -2.737 1.00 89.44 95 TYR A CA 1
ATOM 722 C C . TYR A 1 95 ? -4.493 -7.868 -2.628 1.00 89.44 95 TYR A C 1
ATOM 724 O O . TYR A 1 95 ? -5.388 -7.840 -1.784 1.00 89.44 95 TYR A O 1
ATOM 732 N N . ILE A 1 96 ? -4.320 -6.889 -3.515 1.00 90.44 96 ILE A N 1
ATOM 733 C CA . ILE A 1 96 ? -5.090 -5.643 -3.528 1.00 90.44 96 ILE A CA 1
ATOM 734 C C . ILE A 1 96 ? -6.586 -5.917 -3.731 1.00 90.44 96 ILE A C 1
ATOM 736 O O . ILE A 1 96 ? -7.408 -5.324 -3.031 1.00 90.44 96 ILE A O 1
ATOM 740 N N . LEU A 1 97 ? -6.937 -6.855 -4.616 1.00 91.38 97 LEU A N 1
ATOM 741 C CA . LEU A 1 97 ? -8.319 -7.269 -4.880 1.00 91.38 97 LEU A CA 1
ATOM 742 C C . LEU A 1 97 ? -9.036 -7.809 -3.639 1.00 91.38 97 LEU A C 1
ATOM 744 O O . LEU A 1 97 ? -10.250 -7.671 -3.541 1.00 91.38 97 LEU A O 1
ATOM 748 N N . VAL A 1 98 ? -8.308 -8.392 -2.685 1.00 92.50 98 VAL A N 1
ATOM 749 C CA . VAL A 1 98 ? -8.881 -8.889 -1.426 1.00 92.50 98 VAL A CA 1
ATOM 750 C C . VAL A 1 98 ? -8.876 -7.798 -0.351 1.00 92.50 98 VAL A C 1
ATOM 752 O O . VAL A 1 98 ? -9.860 -7.613 0.367 1.00 92.50 98 VAL A O 1
ATOM 755 N N . ILE A 1 99 ? -7.781 -7.043 -0.246 1.00 91.69 99 ILE A N 1
ATOM 756 C CA . ILE A 1 99 ? -7.580 -6.051 0.817 1.00 91.69 99 ILE A CA 1
ATOM 757 C C . ILE A 1 99 ? -8.499 -4.839 0.633 1.00 91.69 99 ILE A C 1
ATOM 759 O O . ILE A 1 99 ? -9.102 -4.385 1.605 1.00 91.69 99 ILE A O 1
ATOM 763 N N . ILE A 1 100 ? -8.631 -4.312 -0.590 1.00 92.00 100 ILE A N 1
ATOM 764 C CA . ILE A 1 100 ? -9.406 -3.092 -0.853 1.00 92.00 100 ILE A CA 1
ATOM 765 C C . ILE A 1 100 ? -10.883 -3.257 -0.454 1.00 92.00 100 ILE A C 1
ATOM 767 O O . ILE A 1 100 ? -11.364 -2.439 0.339 1.00 92.00 100 ILE A O 1
ATOM 771 N N . PRO A 1 101 ? -11.614 -4.294 -0.917 1.00 92.56 101 PRO A N 1
ATOM 772 C CA . PRO A 1 101 ? -13.002 -4.494 -0.508 1.00 92.56 101 PRO A CA 1
ATOM 773 C C . PRO A 1 101 ? -13.142 -4.674 1.001 1.00 92.56 101 PRO A C 1
ATOM 775 O O . PRO A 1 101 ? -14.073 -4.140 1.599 1.00 92.56 101 PRO A O 1
ATOM 778 N N . TRP A 1 102 ? -12.194 -5.368 1.638 1.00 92.69 102 TRP A N 1
ATOM 779 C CA . TRP A 1 102 ? -12.197 -5.556 3.086 1.00 92.69 102 TRP A CA 1
ATOM 780 C C . TRP A 1 102 ? -12.028 -4.229 3.848 1.00 92.69 102 TRP A C 1
ATOM 782 O O . TRP A 1 102 ? -12.781 -3.963 4.790 1.00 92.69 102 TRP A O 1
ATOM 792 N N . VAL A 1 103 ? -11.106 -3.357 3.420 1.00 91.81 103 VAL A N 1
ATOM 793 C CA . VAL A 1 103 ? -10.924 -2.015 4.005 1.00 91.81 103 VAL A CA 1
ATOM 794 C C . VAL A 1 103 ? -12.177 -1.164 3.807 1.00 91.81 103 VAL A C 1
ATOM 796 O O . VAL A 1 103 ? -12.652 -0.557 4.769 1.00 91.81 103 VAL A O 1
ATOM 799 N N . PHE A 1 104 ? -12.759 -1.153 2.603 1.00 92.12 104 PHE A N 1
ATOM 800 C CA . PHE A 1 104 ? -13.987 -0.400 2.334 1.00 92.12 104 PHE A CA 1
ATOM 801 C C . PHE A 1 104 ? -15.172 -0.905 3.149 1.00 92.12 104 PHE A C 1
ATOM 803 O O . PHE A 1 104 ? -15.894 -0.097 3.731 1.00 92.12 104 PHE A O 1
ATOM 810 N N . HIS A 1 105 ? -15.340 -2.222 3.262 1.00 90.88 105 HIS A N 1
ATOM 811 C CA . HIS A 1 105 ? -16.380 -2.819 4.089 1.00 90.88 105 HIS A CA 1
ATOM 812 C C . HIS A 1 105 ? -16.235 -2.403 5.560 1.00 90.88 105 HIS A C 1
ATOM 814 O O . HIS A 1 105 ? -17.217 -2.031 6.204 1.00 90.88 105 HIS A O 1
ATOM 820 N N . ARG A 1 106 ? -15.007 -2.388 6.101 1.00 89.75 106 ARG A N 1
ATOM 821 C CA . ARG A 1 106 ? -14.757 -1.893 7.464 1.00 89.75 106 ARG A CA 1
ATOM 822 C C . ARG A 1 106 ? -15.082 -0.408 7.589 1.00 89.75 106 ARG A C 1
ATOM 824 O O . ARG A 1 106 ? -15.802 -0.034 8.508 1.00 89.75 106 ARG A O 1
ATOM 831 N N . LEU A 1 107 ? -14.611 0.429 6.673 1.00 89.25 107 LEU A N 1
ATOM 832 C CA . LEU A 1 107 ? -14.852 1.873 6.726 1.00 89.25 107 LEU A CA 1
ATOM 833 C C . LEU A 1 107 ? -16.350 2.211 6.618 1.00 89.25 107 LEU A C 1
ATOM 835 O O . LEU A 1 107 ? -16.852 3.071 7.342 1.00 89.25 107 LEU A O 1
ATOM 839 N N . TYR A 1 108 ? -17.083 1.469 5.783 1.00 90.00 108 TYR A N 1
ATOM 840 C CA . TYR A 1 108 ? -18.538 1.549 5.672 1.00 90.00 108 TYR A CA 1
ATOM 841 C C . TYR A 1 108 ? -19.239 1.114 6.965 1.00 90.00 108 TYR A C 1
ATOM 843 O O . TYR A 1 108 ? -20.089 1.840 7.478 1.00 90.00 108 TYR A O 1
ATOM 851 N N . SER A 1 109 ? -18.836 -0.019 7.554 1.00 88.81 109 SER A N 1
ATOM 852 C CA . SER A 1 109 ? -19.393 -0.516 8.821 1.00 88.81 109 SER A CA 1
ATOM 853 C C . SER A 1 109 ? -19.206 0.466 9.982 1.00 88.81 109 SER A C 1
ATOM 855 O O . SER A 1 109 ? -20.043 0.505 10.881 1.00 88.81 109 SER A O 1
ATOM 857 N N . HIS A 1 110 ? -18.128 1.251 9.974 1.00 86.75 110 HIS A N 1
ATOM 858 C CA . HIS A 1 110 ? -17.869 2.292 10.969 1.00 86.75 110 HIS A CA 1
ATOM 859 C C . HIS A 1 110 ? -18.526 3.644 10.631 1.00 86.75 110 HIS A C 1
ATOM 861 O O . HIS A 1 110 ? -18.399 4.583 11.411 1.00 86.75 110 HIS A O 1
ATOM 867 N N . LYS A 1 111 ? -19.251 3.751 9.505 1.00 88.06 111 LYS A N 1
ATOM 868 C CA . LYS A 1 111 ? -19.828 5.002 8.969 1.00 88.06 111 LYS A CA 1
ATOM 869 C C . LYS A 1 111 ? -18.788 6.110 8.739 1.00 88.06 111 LYS A C 1
ATOM 871 O O . LYS A 1 111 ? -19.119 7.290 8.731 1.00 88.06 111 LYS A O 1
ATOM 876 N N . GLU A 1 112 ? -17.536 5.721 8.521 1.00 87.88 112 GLU A N 1
ATOM 877 C CA . GLU A 1 112 ? -16.418 6.624 8.223 1.00 87.88 112 GLU A CA 1
ATOM 878 C C . GLU A 1 112 ? -16.257 6.840 6.711 1.00 87.88 112 GLU A C 1
ATOM 880 O O . GLU A 1 112 ? -15.437 7.642 6.275 1.00 87.88 112 GLU A O 1
ATOM 885 N N . LEU A 1 113 ? -17.029 6.128 5.885 1.00 85.38 113 LEU A N 1
ATOM 886 C CA . LEU A 1 113 ? -16.947 6.221 4.434 1.00 85.38 113 LEU A CA 1
ATOM 887 C C . LEU A 1 113 ? -17.656 7.487 3.924 1.00 85.38 113 LEU A C 1
ATOM 889 O O . LEU A 1 113 ? -18.866 7.644 4.062 1.00 85.38 113 LEU A O 1
ATOM 893 N N . SER A 1 114 ? -16.890 8.377 3.297 1.00 89.56 114 SER A N 1
ATOM 894 C CA . SER A 1 114 ? -17.377 9.592 2.634 1.00 89.56 114 SER A CA 1
ATOM 895 C C . SER A 1 114 ? -16.817 9.669 1.216 1.00 89.56 114 SER A C 1
ATOM 897 O O . SER A 1 114 ? -15.703 9.203 0.968 1.00 89.56 114 SER A O 1
ATOM 899 N N . LEU A 1 115 ? -17.536 10.314 0.291 1.00 89.38 115 LEU A N 1
ATOM 900 C CA . L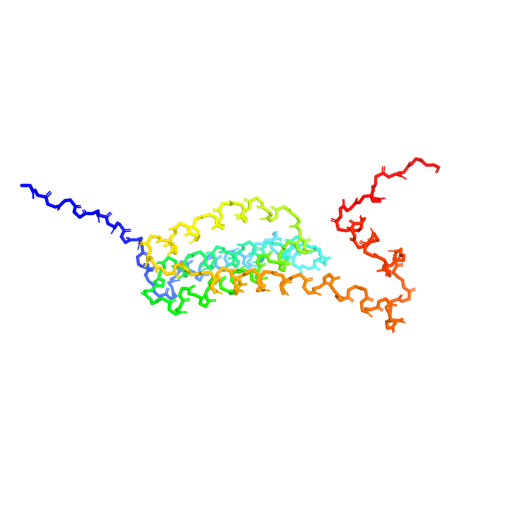EU A 1 115 ? -17.041 10.566 -1.070 1.00 89.38 115 LEU A CA 1
ATOM 901 C C . LEU A 1 115 ? -15.695 11.300 -1.060 1.00 89.38 115 LEU A C 1
ATOM 903 O O . LEU A 1 115 ? -14.803 10.964 -1.831 1.00 89.38 115 LEU A O 1
ATOM 907 N N . ARG A 1 116 ? -15.505 12.242 -0.128 1.00 89.50 116 ARG A N 1
ATOM 908 C CA . ARG A 1 116 ? -14.233 12.962 0.033 1.00 89.50 116 ARG A CA 1
ATOM 909 C C . ARG A 1 116 ? -13.083 12.016 0.378 1.00 89.50 116 ARG A C 1
ATOM 911 O O . ARG A 1 116 ? -11.977 12.179 -0.123 1.00 89.50 116 ARG A O 1
ATOM 918 N N . ILE A 1 117 ? -13.354 11.021 1.218 1.00 88.56 117 ILE A 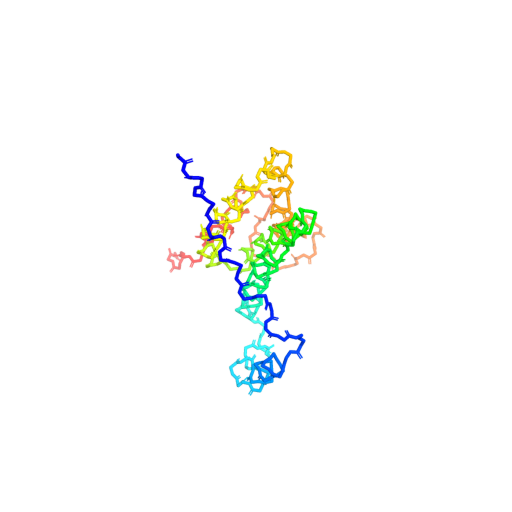N 1
ATOM 919 C CA . ILE A 1 117 ? -12.377 10.005 1.610 1.00 88.56 117 ILE A CA 1
ATOM 920 C C . ILE A 1 117 ? -12.079 9.071 0.441 1.00 88.56 117 ILE A C 1
ATOM 922 O O . ILE A 1 117 ? -10.914 8.789 0.183 1.00 88.56 117 ILE A O 1
ATOM 926 N N . LEU A 1 118 ? -13.105 8.643 -0.295 1.00 90.88 118 LEU A N 1
ATOM 927 C CA . LEU A 1 118 ? -12.933 7.802 -1.475 1.00 90.88 118 LEU A CA 1
ATOM 928 C C . LEU A 1 118 ? -12.046 8.487 -2.524 1.00 90.88 118 LEU A C 1
ATOM 930 O O . LEU A 1 118 ? -11.092 7.883 -3.008 1.00 90.88 118 LEU A O 1
ATOM 934 N N . VAL A 1 119 ? -12.313 9.765 -2.809 1.00 91.75 119 VAL A N 1
ATOM 935 C CA . VAL A 1 119 ? -11.494 10.577 -3.718 1.00 91.75 119 VAL A CA 1
ATOM 936 C C . VAL A 1 119 ? -10.069 10.718 -3.185 1.00 91.75 119 VA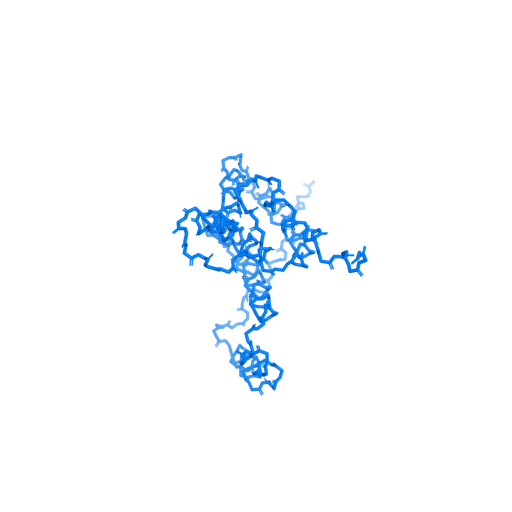L A C 1
ATOM 938 O O . VAL A 1 119 ? -9.124 10.496 -3.930 1.00 91.75 119 VAL A O 1
ATOM 941 N N . SER A 1 120 ? -9.894 11.021 -1.896 1.00 92.62 120 SER A N 1
ATOM 942 C CA . SER A 1 120 ? -8.567 11.167 -1.282 1.00 92.62 120 SER A CA 1
ATOM 943 C C . SER A 1 120 ? -7.735 9.878 -1.354 1.00 92.62 120 SER A C 1
ATOM 945 O O . SER A 1 120 ? -6.558 9.915 -1.707 1.00 92.62 120 SER A O 1
ATOM 947 N N . LEU A 1 121 ? -8.351 8.718 -1.098 1.00 91.62 121 LEU A N 1
ATOM 948 C CA . LEU A 1 121 ? -7.700 7.413 -1.241 1.00 91.62 121 LEU A CA 1
ATOM 949 C C . LEU A 1 121 ? -7.351 7.109 -2.702 1.00 91.62 121 LEU A C 1
ATOM 951 O O . LEU A 1 121 ? -6.250 6.632 -2.971 1.00 91.62 121 LEU A O 1
ATOM 955 N N . GLY A 1 122 ? -8.251 7.426 -3.638 1.00 90.44 122 GLY A N 1
ATOM 956 C CA . GLY A 1 122 ? -7.995 7.303 -5.073 1.00 90.44 122 GLY A CA 1
ATOM 957 C C . GLY A 1 122 ? -6.821 8.169 -5.530 1.00 90.44 122 GLY A C 1
ATOM 958 O O . GLY A 1 122 ? -5.936 7.681 -6.226 1.00 90.44 122 GLY A O 1
ATOM 959 N N . VAL A 1 123 ? -6.749 9.421 -5.071 1.00 90.88 123 VAL A N 1
ATOM 960 C CA . VAL A 1 123 ? -5.625 10.326 -5.353 1.00 90.88 123 VAL A CA 1
ATOM 961 C C . VAL A 1 123 ? -4.319 9.783 -4.774 1.00 90.88 123 VAL A C 1
ATOM 963 O O . VAL A 1 123 ? -3.318 9.780 -5.480 1.00 90.88 123 VAL A O 1
ATOM 966 N N . CYS A 1 124 ? -4.305 9.269 -3.539 1.00 89.69 124 CYS A N 1
ATOM 967 C CA . CYS A 1 124 ? -3.104 8.644 -2.972 1.00 89.69 124 CYS A CA 1
ATOM 968 C C . CYS A 1 124 ? -2.666 7.391 -3.735 1.00 89.69 124 CYS A C 1
ATOM 970 O O . CYS A 1 124 ? -1.471 7.189 -3.928 1.00 89.69 124 CYS A O 1
ATOM 972 N N . PHE A 1 125 ? -3.612 6.569 -4.189 1.00 88.75 125 PHE A N 1
ATOM 973 C CA . PHE A 1 125 ? -3.312 5.412 -5.027 1.00 88.75 125 PHE A CA 1
ATOM 974 C C . PHE A 1 125 ? -2.674 5.837 -6.351 1.00 88.75 125 PHE A C 1
ATOM 976 O O . PHE A 1 125 ? -1.603 5.341 -6.688 1.00 88.75 125 PHE A O 1
ATOM 983 N N . ILE A 1 126 ? -3.269 6.810 -7.050 1.00 86.62 126 ILE A N 1
ATOM 984 C CA . ILE A 1 126 ? -2.736 7.367 -8.303 1.00 86.62 126 ILE A CA 1
ATOM 985 C C . ILE A 1 126 ? -1.374 8.035 -8.072 1.00 86.62 126 ILE A C 1
ATOM 987 O O . ILE A 1 126 ? -0.464 7.858 -8.875 1.00 86.62 126 ILE A O 1
ATOM 991 N N . ALA A 1 127 ? -1.181 8.734 -6.953 1.00 87.12 127 ALA A N 1
ATOM 992 C CA . ALA A 1 127 ? 0.117 9.286 -6.571 1.00 87.12 127 ALA A CA 1
ATOM 993 C C . ALA A 1 127 ? 1.178 8.192 -6.350 1.00 87.12 127 ALA A C 1
ATOM 995 O O . ALA A 1 127 ? 2.365 8.451 -6.500 1.00 87.12 127 ALA A O 1
ATOM 996 N N . GLY A 1 128 ? 0.784 6.952 -6.053 1.00 82.75 128 GLY A N 1
ATOM 997 C CA . GLY A 1 128 ? 1.699 5.810 -6.027 1.00 82.75 128 GLY A CA 1
ATOM 998 C C . GLY A 1 128 ? 2.190 5.387 -7.419 1.00 82.75 128 GLY A C 1
ATOM 999 O O . GLY A 1 128 ? 3.251 4.780 -7.526 1.00 82.75 128 GLY A O 1
ATOM 1000 N N . PHE A 1 129 ? 1.485 5.764 -8.492 1.00 80.00 129 PHE A N 1
ATOM 1001 C CA . PHE A 1 129 ? 1.919 5.566 -9.884 1.00 80.00 129 PHE A CA 1
ATOM 1002 C C . PHE A 1 129 ? 2.910 6.633 -10.366 1.00 80.00 129 PHE A C 1
ATOM 1004 O O . PHE A 1 129 ? 3.319 6.617 -11.525 1.00 80.00 129 PHE A O 1
ATOM 1011 N N . LEU A 1 130 ? 3.353 7.536 -9.487 1.00 74.69 130 LEU A N 1
ATOM 1012 C CA . LEU A 1 130 ? 4.327 8.579 -9.809 1.00 74.69 130 LEU A CA 1
ATOM 1013 C C . LEU A 1 130 ? 5.619 8.066 -10.487 1.00 74.69 130 LEU A C 1
ATOM 1015 O O . LEU A 1 130 ? 6.095 8.760 -11.386 1.00 74.69 130 LEU A O 1
ATOM 1019 N N . PRO A 1 131 ? 6.165 6.866 -10.181 1.00 69.25 131 PRO A N 1
ATOM 1020 C CA . PRO A 1 131 ? 7.297 6.317 -10.932 1.00 69.25 131 PRO A CA 1
ATOM 1021 C C . PRO A 1 131 ? 7.016 6.130 -12.433 1.00 69.25 131 PRO A C 1
ATOM 1023 O O . PRO A 1 131 ? 7.913 6.326 -13.247 1.00 69.25 131 PRO A O 1
ATOM 1026 N N . TYR A 1 132 ? 5.775 5.830 -12.834 1.00 63.50 132 TYR A N 1
ATOM 1027 C CA . TYR A 1 132 ? 5.410 5.771 -14.255 1.00 63.50 132 TYR A CA 1
ATOM 1028 C C . TYR A 1 132 ? 5.309 7.147 -14.906 1.00 63.50 132 TYR A C 1
ATOM 1030 O O . TYR A 1 132 ? 5.485 7.247 -16.112 1.00 63.50 132 TYR A O 1
ATOM 10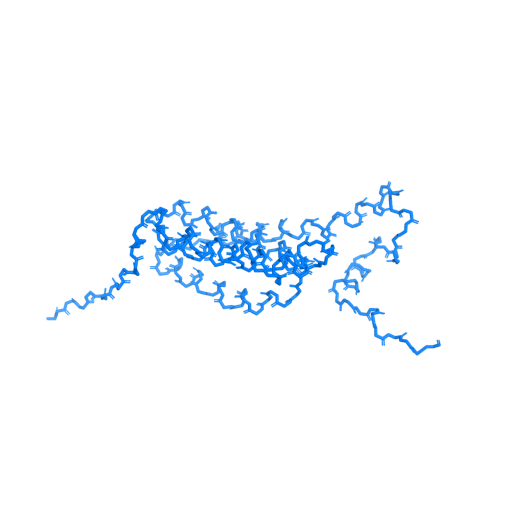38 N N . ILE A 1 133 ? 5.049 8.204 -14.130 1.00 62.56 133 ILE A N 1
ATOM 1039 C CA . ILE A 1 133 ? 5.070 9.592 -14.617 1.00 62.56 133 ILE A CA 1
ATOM 1040 C C . ILE A 1 133 ? 6.520 10.092 -14.741 1.00 62.56 133 ILE A C 1
ATOM 1042 O O . ILE A 1 133 ? 6.824 10.919 -15.598 1.00 62.56 133 ILE A O 1
ATOM 1046 N N . TYR A 1 134 ? 7.446 9.553 -13.942 1.00 65.56 134 TYR A N 1
ATOM 1047 C CA . TYR A 1 134 ? 8.872 9.865 -14.055 1.00 65.56 134 TYR A CA 1
ATOM 1048 C C . TYR A 1 134 ? 9.465 9.438 -15.407 1.00 65.56 134 TYR A C 1
ATOM 1050 O O . TYR A 1 134 ? 10.295 10.156 -15.957 1.00 65.56 134 TYR A O 1
ATOM 1058 N N . LEU A 1 135 ? 9.000 8.327 -15.982 1.00 63.84 135 LEU A N 1
ATOM 1059 C CA . LEU A 1 135 ? 9.435 7.839 -17.296 1.00 63.84 135 LEU A CA 1
ATOM 1060 C C . LEU A 1 135 ? 9.266 8.880 -18.429 1.00 63.84 135 LEU A C 1
ATOM 1062 O O . LEU A 1 135 ? 10.287 9.313 -18.971 1.00 63.84 135 LEU A O 1
ATOM 1066 N N . PRO A 1 136 ? 8.058 9.398 -18.733 1.00 60.19 136 PRO A N 1
ATOM 1067 C CA . PRO A 1 136 ? 7.875 10.414 -19.770 1.00 60.19 136 PRO A CA 1
ATOM 1068 C C . PRO A 1 136 ? 8.574 11.740 -19.437 1.00 60.19 136 PRO A C 1
ATOM 1070 O O . PRO A 1 136 ? 9.074 12.406 -20.341 1.00 60.19 136 PRO A O 1
ATOM 1073 N N . ILE A 1 137 ? 8.686 12.112 -18.154 1.00 62.50 137 ILE A N 1
ATOM 1074 C CA . ILE A 1 137 ? 9.424 13.317 -17.735 1.00 62.50 137 ILE A CA 1
ATOM 1075 C C . ILE A 1 137 ? 10.929 13.161 -18.001 1.00 62.50 137 ILE A C 1
ATOM 1077 O O . ILE A 1 137 ? 11.560 14.082 -18.514 1.00 62.50 137 ILE A O 1
ATOM 1081 N N . SER A 1 138 ? 11.512 11.995 -17.708 1.00 58.16 138 SER A N 1
ATOM 1082 C CA . SER A 1 138 ? 12.929 11.712 -17.974 1.00 58.16 138 SER A CA 1
ATOM 1083 C C . SER A 1 138 ? 13.241 11.618 -19.474 1.00 58.16 138 SER A C 1
ATOM 1085 O O . SER A 1 138 ? 14.309 12.055 -19.908 1.00 58.16 138 SER A O 1
ATOM 1087 N N . SER A 1 139 ? 12.279 11.127 -20.267 1.00 55.66 139 SER A N 1
ATOM 1088 C CA . SER A 1 139 ? 12.328 11.131 -21.733 1.00 55.66 139 SER A CA 1
ATOM 1089 C C . SER A 1 139 ? 12.273 12.557 -22.293 1.00 55.66 139 SER A C 1
ATOM 1091 O O . SER A 1 139 ? 13.023 12.880 -23.208 1.00 55.66 139 SER A O 1
ATOM 1093 N N . TYR A 1 140 ? 11.437 13.432 -21.724 1.00 58.00 140 TYR A N 1
ATOM 1094 C CA . TYR A 1 140 ? 11.341 14.841 -22.120 1.00 58.00 140 TYR A CA 1
ATOM 1095 C C . TYR A 1 140 ? 12.589 15.653 -21.729 1.00 58.00 140 TYR A C 1
ATOM 1097 O O . TYR A 1 140 ? 13.037 16.517 -22.477 1.00 58.00 140 TYR A O 1
ATOM 1105 N N . LEU A 1 141 ? 13.192 15.344 -20.577 1.00 59.34 141 LEU A N 1
ATOM 1106 C CA . LEU A 1 141 ? 14.413 15.988 -20.073 1.00 59.34 141 LEU A CA 1
ATOM 1107 C C . LEU A 1 141 ? 15.710 15.409 -20.669 1.00 59.34 141 LEU A C 1
ATOM 1109 O O . LEU A 1 141 ? 16.802 15.800 -20.254 1.00 59.34 141 LEU A O 1
ATOM 1113 N N . ASN A 1 142 ? 15.608 14.494 -21.641 1.00 53.03 142 ASN A N 1
ATOM 1114 C CA . ASN A 1 142 ? 16.730 13.962 -22.422 1.00 53.03 142 ASN A CA 1
ATOM 1115 C C . ASN A 1 142 ? 17.874 13.377 -21.560 1.00 53.03 142 ASN A C 1
ATOM 1117 O O . ASN A 1 142 ? 19.047 13.419 -21.931 1.00 53.03 142 ASN A O 1
ATOM 1121 N N . THR A 1 143 ? 17.547 12.855 -20.369 1.00 48.81 143 THR A N 1
ATOM 1122 C CA . THR A 1 143 ? 18.530 12.292 -19.420 1.00 48.81 143 THR A CA 1
ATOM 1123 C C . THR A 1 143 ? 18.676 10.772 -19.568 1.00 48.81 143 THR A C 1
ATOM 1125 O O . THR A 1 143 ? 19.626 10.181 -19.058 1.00 48.81 143 THR A O 1
ATOM 1128 N N . ALA A 1 144 ? 17.778 10.123 -20.315 1.00 45.03 144 ALA A N 1
ATOM 1129 C CA . ALA A 1 144 ? 17.837 8.700 -20.625 1.00 45.03 144 ALA A CA 1
ATOM 1130 C C . ALA A 1 144 ? 18.426 8.480 -22.027 1.00 45.03 144 ALA A C 1
ATOM 1132 O O . ALA A 1 144 ? 17.710 8.329 -23.009 1.00 45.03 144 ALA A O 1
ATOM 1133 N N . ARG A 1 145 ? 19.759 8.403 -22.132 1.00 43.06 145 ARG A N 1
ATOM 1134 C CA . ARG A 1 145 ? 20.469 8.068 -23.388 1.00 43.06 145 ARG A CA 1
ATOM 1135 C C . ARG A 1 145 ? 20.223 6.629 -23.886 1.00 43.06 145 ARG A C 1
ATOM 1137 O O . ARG A 1 145 ? 20.830 6.233 -24.872 1.00 43.06 145 ARG A O 1
ATOM 1144 N N . TRP A 1 146 ? 19.378 5.859 -23.192 1.00 44.28 146 TRP A N 1
ATOM 1145 C CA . TRP A 1 146 ? 19.127 4.426 -23.390 1.00 44.28 146 TRP A CA 1
ATOM 1146 C C . TRP A 1 146 ? 17.694 4.036 -22.948 1.00 44.28 146 TRP A C 1
ATOM 1148 O O . TRP A 1 146 ? 17.499 3.096 -22.183 1.00 44.28 146 TRP A O 1
ATOM 1158 N N . SER A 1 147 ? 16.664 4.780 -23.369 1.00 45.31 147 SER A N 1
ATOM 1159 C CA . SER A 1 147 ? 15.271 4.334 -23.207 1.00 45.31 147 SER A CA 1
ATOM 1160 C C . SER A 1 147 ? 14.857 3.474 -24.404 1.00 45.31 147 SER A C 1
ATOM 1162 O O . SER A 1 147 ? 14.871 3.936 -25.544 1.00 45.31 147 SER A O 1
ATOM 1164 N N . TRP A 1 148 ? 14.489 2.216 -24.158 1.00 39.22 148 TRP A N 1
ATOM 1165 C CA . TRP A 1 148 ? 13.819 1.389 -25.162 1.00 39.22 148 TRP A CA 1
ATOM 1166 C C . TRP A 1 148 ? 12.431 1.975 -25.455 1.00 39.22 148 TRP A C 1
ATOM 1168 O O . TRP A 1 148 ? 11.554 1.951 -24.590 1.00 39.22 148 TRP A O 1
ATOM 1178 N N . GLY A 1 149 ? 12.253 2.490 -26.672 1.00 46.47 149 GLY A N 1
ATOM 1179 C CA . GLY A 1 149 ? 10.981 3.004 -27.181 1.00 46.47 149 GLY A CA 1
ATOM 1180 C C . GLY A 1 149 ? 10.721 4.482 -26.875 1.00 46.47 149 GLY A C 1
ATOM 1181 O O . GLY A 1 149 ? 11.170 5.029 -25.868 1.00 46.47 149 GLY A O 1
ATOM 1182 N N . ASP A 1 150 ? 9.983 5.124 -27.779 1.00 44.62 150 ASP A N 1
ATOM 1183 C CA . ASP A 1 150 ? 9.519 6.505 -27.659 1.00 44.62 150 ASP A CA 1
ATOM 1184 C C . ASP A 1 150 ? 8.322 6.562 -26.687 1.00 44.62 150 ASP A C 1
ATOM 1186 O O . ASP A 1 150 ? 7.253 6.010 -26.952 1.00 44.62 150 ASP A O 1
ATOM 1190 N N . GLN A 1 151 ? 8.516 7.178 -25.518 1.00 45.19 151 GLN A N 1
ATOM 1191 C CA . GLN A 1 151 ? 7.531 7.226 -24.423 1.00 45.19 151 GLN A CA 1
ATOM 1192 C C . GLN A 1 151 ? 6.702 8.521 -24.428 1.00 45.19 151 GLN A C 1
ATOM 1194 O O . GLN A 1 151 ? 5.995 8.819 -23.465 1.00 45.19 151 GLN A O 1
ATOM 1199 N N . THR A 1 152 ? 6.790 9.311 -25.501 1.00 48.47 152 THR A N 1
ATOM 1200 C CA . THR A 1 152 ? 6.169 10.642 -25.596 1.00 48.47 152 THR A CA 1
ATOM 1201 C C . THR A 1 152 ? 4.655 10.613 -25.836 1.00 48.47 152 THR A C 1
ATOM 1203 O O . THR A 1 152 ? 3.984 11.628 -25.655 1.00 48.47 152 THR A O 1
ATOM 1206 N N . THR A 1 153 ? 4.078 9.460 -26.191 1.00 50.84 153 THR A N 1
ATOM 1207 C CA . THR A 1 153 ? 2.637 9.297 -26.448 1.00 50.84 153 THR A CA 1
ATOM 1208 C C . THR A 1 153 ? 1.958 8.391 -25.418 1.00 50.84 153 THR A C 1
ATOM 1210 O O . THR A 1 153 ? 2.501 7.367 -25.009 1.00 50.84 153 THR A O 1
ATOM 1213 N N . LEU A 1 154 ? 0.710 8.722 -25.046 1.00 51.34 154 LEU A N 1
ATOM 1214 C CA . LEU A 1 154 ? -0.133 7.944 -24.115 1.00 51.34 154 LEU A CA 1
ATOM 1215 C C . LEU A 1 154 ? -0.258 6.464 -24.535 1.00 51.34 154 LEU A C 1
ATOM 1217 O O . LEU A 1 154 ? -0.361 5.575 -23.693 1.00 51.34 154 LEU A O 1
ATOM 1221 N N . SER A 1 155 ? -0.192 6.210 -25.847 1.00 50.91 155 SER A N 1
ATOM 1222 C CA . SER A 1 155 ? -0.155 4.871 -26.436 1.00 50.91 155 SER A CA 1
ATOM 1223 C C . SER A 1 155 ? 1.124 4.105 -26.082 1.00 50.91 155 SER A C 1
ATOM 1225 O O . SER A 1 155 ? 1.028 2.934 -25.746 1.00 50.91 155 SER A O 1
ATOM 1227 N N . GLY A 1 156 ? 2.302 4.740 -26.101 1.00 53.38 156 GLY A N 1
ATOM 1228 C CA . GLY A 1 156 ? 3.572 4.108 -25.720 1.00 53.38 156 GLY A CA 1
ATOM 1229 C C . GLY A 1 156 ? 3.636 3.778 -24.226 1.00 53.38 156 GLY A C 1
ATOM 1230 O O . GLY A 1 156 ? 4.091 2.700 -23.846 1.00 53.38 156 GLY A O 1
ATOM 1231 N N . LEU A 1 157 ? 3.074 4.651 -23.378 1.00 56.66 157 LEU A N 1
ATOM 1232 C CA . LEU A 1 157 ? 2.915 4.393 -21.943 1.00 56.66 157 LEU A CA 1
ATOM 1233 C C . LEU A 1 157 ? 2.012 3.174 -21.690 1.00 56.66 157 LEU A C 1
ATOM 1235 O O . LEU A 1 157 ? 2.356 2.322 -20.877 1.00 56.66 157 LEU A O 1
ATOM 1239 N N . LEU A 1 158 ? 0.885 3.069 -22.408 1.00 53.88 158 LEU A N 1
ATOM 1240 C CA . LEU A 1 158 ? -0.021 1.917 -22.346 1.00 53.88 158 LEU A CA 1
ATOM 1241 C C . LEU A 1 158 ? 0.654 0.638 -22.860 1.00 53.88 158 LEU A C 1
ATOM 1243 O O . LEU A 1 158 ? 0.602 -0.374 -22.178 1.00 53.88 158 LEU A O 1
ATOM 1247 N N . THR A 1 159 ? 1.354 0.662 -23.993 1.00 55.69 159 THR A N 1
ATOM 1248 C CA . THR A 1 159 ? 2.079 -0.510 -24.521 1.00 55.69 159 THR A CA 1
ATOM 1249 C C . THR A 1 159 ? 3.155 -1.012 -23.546 1.00 55.69 159 THR A C 1
ATOM 1251 O O . THR A 1 159 ? 3.306 -2.223 -23.358 1.00 55.69 159 THR A O 1
ATOM 1254 N N . HIS A 1 160 ? 3.854 -0.098 -22.863 1.00 56.41 160 HIS A N 1
ATOM 1255 C CA . HIS A 1 160 ? 4.841 -0.427 -21.832 1.00 56.41 160 HIS A CA 1
ATOM 1256 C C . HIS A 1 160 ? 4.186 -0.952 -20.539 1.00 56.41 160 HIS A C 1
ATOM 1258 O O . HIS A 1 160 ? 4.620 -1.972 -20.004 1.00 56.41 160 HIS A O 1
ATOM 1264 N N . LEU A 1 161 ? 3.097 -0.319 -20.080 1.00 56.09 161 LEU A N 1
ATOM 1265 C CA . LEU A 1 161 ? 2.287 -0.750 -18.927 1.00 56.09 161 LEU A CA 1
ATOM 1266 C C . LEU A 1 161 ? 1.623 -2.115 -19.140 1.00 56.09 161 LEU A C 1
ATOM 1268 O O . LEU A 1 161 ? 1.531 -2.906 -18.208 1.00 56.09 161 LEU A O 1
ATOM 1272 N N . LEU A 1 162 ? 1.164 -2.402 -20.358 1.00 59.22 162 LEU A N 1
ATOM 1273 C CA . LEU A 1 162 ? 0.579 -3.688 -20.738 1.00 59.22 162 LEU A CA 1
ATOM 1274 C C . LEU A 1 162 ? 1.636 -4.726 -21.140 1.00 59.22 162 LEU A C 1
ATOM 1276 O O . LEU A 1 162 ? 1.275 -5.854 -21.476 1.00 59.22 162 LEU A O 1
ATOM 1280 N N . ARG A 1 163 ? 2.931 -4.374 -21.088 1.00 54.72 163 ARG A N 1
ATOM 1281 C CA . ARG A 1 163 ? 4.049 -5.268 -21.416 1.00 54.72 163 ARG A CA 1
ATOM 1282 C C . ARG A 1 163 ? 3.878 -5.933 -22.797 1.00 54.72 163 ARG A C 1
ATOM 1284 O O . ARG A 1 163 ? 4.284 -7.075 -22.999 1.00 54.72 163 ARG A O 1
ATOM 1291 N N . ALA A 1 164 ? 3.277 -5.222 -23.751 1.00 55.59 164 ALA A N 1
ATOM 1292 C CA . ALA A 1 164 ? 2.839 -5.795 -25.024 1.00 55.59 164 ALA A CA 1
ATOM 1293 C C . ALA A 1 164 ? 3.998 -6.149 -25.983 1.00 55.59 164 ALA A C 1
ATOM 1295 O O . ALA A 1 164 ? 3.810 -6.960 -26.884 1.00 55.59 164 ALA A O 1
ATOM 1296 N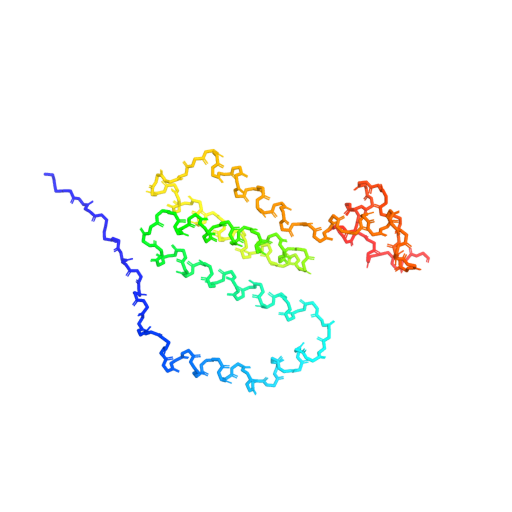 N . GLU A 1 165 ? 5.207 -5.610 -25.777 1.00 53.00 165 GLU A N 1
ATOM 1297 C CA . GLU A 1 165 ? 6.348 -5.821 -26.692 1.00 53.00 165 GLU A CA 1
ATOM 1298 C C . GLU A 1 165 ? 7.275 -6.990 -26.324 1.00 53.00 165 GLU A C 1
ATOM 1300 O O . GLU A 1 165 ? 8.162 -7.344 -27.094 1.00 53.00 165 GLU A O 1
ATOM 1305 N N . TYR A 1 166 ? 7.070 -7.661 -25.188 1.00 53.56 166 TYR A N 1
ATOM 1306 C CA . TYR A 1 166 ? 7.946 -8.773 -24.778 1.00 53.56 166 TYR A CA 1
ATOM 1307 C C . TYR A 1 166 ? 7.612 -10.116 -25.462 1.00 53.56 166 TYR A C 1
ATOM 1309 O O . TYR A 1 166 ? 8.169 -11.144 -25.083 1.00 53.56 166 TYR A O 1
ATOM 1317 N N . GLY A 1 167 ? 6.698 -10.124 -26.441 1.00 48.94 167 GLY A N 1
ATOM 1318 C CA . GLY A 1 167 ? 6.124 -11.340 -27.032 1.00 48.94 167 GLY A CA 1
ATOM 1319 C C . GLY A 1 167 ? 6.339 -11.551 -28.534 1.00 48.94 167 GLY A C 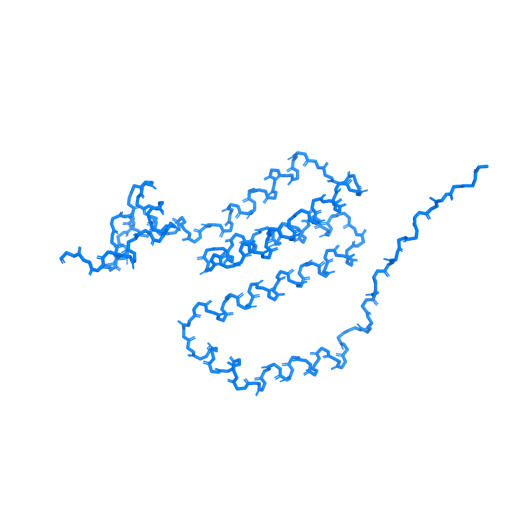1
ATOM 1320 O O . GLY A 1 167 ? 5.901 -12.576 -29.046 1.00 48.94 167 GLY A O 1
ATOM 1321 N N . THR A 1 168 ? 6.993 -10.647 -29.267 1.00 48.47 168 THR A N 1
ATOM 1322 C CA . THR A 1 168 ? 7.170 -10.802 -30.726 1.00 48.47 168 THR A CA 1
ATOM 1323 C C . THR A 1 168 ? 8.626 -11.057 -31.105 1.00 48.47 168 THR A C 1
ATOM 1325 O O . THR A 1 168 ? 9.256 -10.250 -31.780 1.00 48.47 168 THR A O 1
ATOM 1328 N N . SER A 1 169 ? 9.160 -12.216 -30.712 1.00 45.47 169 SER A N 1
ATOM 1329 C CA . SER A 1 169 ? 10.416 -12.769 -31.256 1.00 45.47 169 SER A CA 1
ATOM 1330 C C . SER A 1 169 ? 10.179 -13.541 -32.562 1.00 45.47 169 SER A C 1
ATOM 1332 O O . SER A 1 169 ? 10.722 -14.622 -32.760 1.00 45.47 169 SER A O 1
ATOM 1334 N N . LEU A 1 170 ? 9.323 -13.013 -33.437 1.00 48.97 170 LEU A N 1
ATOM 1335 C CA . LEU A 1 170 ? 9.049 -13.572 -34.761 1.00 48.97 170 LEU A CA 1
ATOM 1336 C C . LEU A 1 170 ? 8.850 -12.428 -35.758 1.00 48.97 170 LEU A C 1
ATOM 1338 O O . LEU A 1 170 ? 7.730 -12.074 -36.130 1.00 48.97 170 LEU A O 1
ATOM 1342 N N . ARG A 1 171 ? 9.971 -11.845 -36.174 1.00 42.56 171 ARG A N 1
ATOM 1343 C CA . ARG A 1 171 ? 10.179 -11.362 -37.537 1.00 42.56 171 ARG A CA 1
ATOM 1344 C C . ARG A 1 171 ? 11.648 -11.461 -37.893 1.00 42.56 171 ARG A C 1
ATOM 1346 O O . ARG A 1 171 ? 12.470 -11.144 -37.008 1.00 42.56 171 ARG A O 1
#

Foldseek 3Di:
DDDDDPPPPLPPPPPDDCDPVVVVVVVCCVPDPVNVVVVVDPALVNVLVVLVVLLVVLVVQLSNDPDLVSNLVSLLVNLLSLLLSCVSPVVSVVVCVVVVVVSVVVCVVVVVDDPVSVVSSVVSNVNSVVVLVVVCVCLVVVVCPPDDDDPVDPVNSVCVSVVVPPPPPDD